Protein AF-A0A915MQV3-F1 (afdb_monomer)

Nearest PDB structures (foldseek):
  8esq-assembly1_q  TM=9.811E-01  e=3.524E-06  Schizosaccharomyces pombe
  8esr-assembly1_q  TM=9.750E-01  e=1.019E-05  Schizosaccharomyces pombe
  7r6k-assembly1_q  TM=9.744E-01  e=4.510E-05  Saccharomyces cerevisiae BY4741
  8fkv-assembly1_SY  TM=9.832E-01  e=6.898E-05  Homo sapiens

Solvent-accessible surface area (backbone atoms only — not comparable to full-atom values): 4399 Å² total; per-residue (Å²): 143,79,71,64,61,45,67,46,79,56,44,96,91,45,96,80,46,66,40,75,80,48,56,84,50,67,71,86,72,34,71,51,35,75,70,62,76,53,81,93,75,62,77,75,72,47,51,64,57,63,72,63,58,81,58,92,92,62,87,86,80,85,132

Secondary structure (DSSP, 8-state):
--SSEEEEE--TT-SS-EEEEEESS-GGGSHHHHTTS-----GGGGHHHHHH---TT------

Organism: Meloidogyne javanica (NCBI:txid6303)

pLDDT: mean 86.83, std 9.39, range [49.75, 95.56]

Mean predicted aligned error: 5.4 Å

Sequence (63 aa):
IARGMNVDPAAKWTKVGLIVYDSQVPVGATPEYLAGHYILQGLSSFLPVMALAPQPNERILVS

Foldseek 3Di:
DCQVWDWDAPDPLDPPDIDTPDGPDDPCPDPCNVVVVDDDDDPVVVVVVSVVVDDPPDDDDDD

Structure (mmCIF, N/CA/C/O backbone):
data_AF-A0A915MQV3-F1
#
_entry.id   AF-A0A915MQV3-F1
#
loop_
_atom_site.group_PDB
_atom_site.id
_atom_site.type_symbol
_atom_site.label_atom_id
_atom_site.label_alt_id
_atom_site.label_comp_id
_atom_site.label_asym_id
_atom_site.label_entity_id
_atom_site.label_seq_id
_atom_site.pdbx_PDB_ins_code
_atom_site.Cartn_x
_atom_site.Cartn_y
_atom_site.Cartn_z
_atom_site.occupancy
_atom_site.B_iso_or_equiv
_atom_site.auth_seq_id
_atom_site.auth_comp_id
_atom_site.auth_asym_id
_atom_site.auth_atom_id
_atom_site.pdbx_PDB_model_num
ATOM 1 N N . ILE A 1 1 ? -3.453 -2.371 -19.920 1.00 49.75 1 ILE A N 1
ATOM 2 C CA . ILE A 1 1 ? -2.674 -2.248 -18.664 1.00 49.75 1 ILE A CA 1
ATOM 3 C C . ILE A 1 1 ? -1.766 -3.466 -18.586 1.00 49.75 1 ILE A C 1
ATOM 5 O O . ILE A 1 1 ? -2.145 -4.482 -18.035 1.00 49.75 1 ILE A O 1
ATOM 9 N N . ALA A 1 2 ? -0.633 -3.432 -19.274 1.00 51.22 2 ALA A N 1
ATOM 10 C CA . ALA A 1 2 ? 0.351 -4.509 -19.218 1.00 51.22 2 ALA A CA 1
ATOM 11 C C . ALA A 1 2 ? 1.706 -3.872 -19.515 1.00 51.22 2 ALA A C 1
ATOM 13 O O . ALA A 1 2 ? 2.208 -3.938 -20.630 1.00 51.22 2 ALA A O 1
ATOM 14 N N . ARG A 1 3 ? 2.263 -3.159 -18.531 1.00 59.94 3 ARG A N 1
ATOM 15 C CA . ARG A 1 3 ? 3.607 -2.568 -18.639 1.00 59.94 3 ARG A CA 1
ATOM 16 C C . ARG A 1 3 ? 4.724 -3.585 -18.361 1.00 59.94 3 ARG A C 1
ATOM 18 O O . ARG A 1 3 ? 5.794 -3.206 -17.908 1.00 59.94 3 ARG A O 1
ATOM 25 N N . GLY A 1 4 ? 4.454 -4.875 -18.576 1.00 66.62 4 GLY A N 1
ATOM 26 C CA . GLY A 1 4 ? 5.408 -5.941 -18.269 1.00 66.62 4 GLY A CA 1
ATOM 27 C C . GLY A 1 4 ? 5.796 -6.001 -16.788 1.00 66.62 4 GLY A C 1
ATOM 28 O O . GLY A 1 4 ? 6.931 -6.340 -16.483 1.00 66.62 4 GLY A O 1
ATOM 29 N N . MET A 1 5 ? 4.888 -5.624 -15.880 1.00 80.00 5 MET A N 1
ATOM 30 C CA . MET A 1 5 ? 5.107 -5.779 -14.441 1.00 80.00 5 MET A CA 1
ATOM 31 C C . MET A 1 5 ? 4.713 -7.191 -14.024 1.00 80.00 5 MET A C 1
ATOM 33 O O . MET A 1 5 ? 3.570 -7.596 -14.244 1.00 80.00 5 MET A O 1
ATOM 37 N N . ASN A 1 6 ? 5.651 -7.917 -13.421 1.00 86.31 6 ASN A N 1
ATOM 38 C CA . ASN A 1 6 ? 5.375 -9.203 -12.801 1.00 86.31 6 ASN A CA 1
ATOM 39 C C . ASN A 1 6 ? 4.884 -8.965 -11.368 1.00 86.31 6 ASN A C 1
ATOM 41 O O . ASN A 1 6 ? 5.666 -8.530 -10.515 1.00 86.31 6 ASN A O 1
ATOM 45 N N . VAL A 1 7 ? 3.589 -9.190 -11.132 1.00 87.25 7 VAL A N 1
ATOM 46 C CA . VAL A 1 7 ? 2.924 -8.884 -9.861 1.00 87.25 7 VAL A CA 1
ATOM 47 C C . VAL A 1 7 ? 2.103 -10.057 -9.352 1.00 87.25 7 VAL A C 1
ATOM 49 O O . VAL A 1 7 ? 1.348 -10.649 -10.116 1.00 87.25 7 VAL A O 1
ATOM 52 N N . ASP A 1 8 ? 2.191 -10.312 -8.047 1.00 89.44 8 ASP A N 1
ATOM 53 C CA . ASP A 1 8 ? 1.353 -11.287 -7.345 1.00 89.44 8 ASP A CA 1
ATOM 54 C C . ASP A 1 8 ? 0.700 -10.667 -6.100 1.00 89.44 8 ASP A C 1
ATOM 56 O O . ASP A 1 8 ? 1.223 -9.703 -5.527 1.00 89.44 8 ASP A O 1
ATOM 60 N N . PRO A 1 9 ? -0.434 -11.217 -5.628 1.00 89.19 9 PRO A N 1
ATOM 61 C CA . PRO A 1 9 ? -1.004 -10.855 -4.337 1.00 89.19 9 PRO A CA 1
ATOM 62 C C . PRO A 1 9 ? 0.004 -11.056 -3.202 1.00 89.19 9 PRO A C 1
ATOM 64 O O . PRO A 1 9 ? 0.586 -12.129 -3.053 1.00 89.19 9 PRO A O 1
ATOM 67 N N . ALA A 1 10 ? 0.177 -10.037 -2.362 1.00 87.12 10 ALA A N 1
ATOM 68 C CA . ALA A 1 10 ? 1.233 -10.038 -1.358 1.00 87.12 10 ALA A CA 1
ATOM 69 C C . ALA A 1 10 ? 1.023 -11.056 -0.231 1.00 87.12 10 ALA A C 1
ATOM 71 O O . ALA A 1 10 ? 1.965 -11.712 0.208 1.00 87.12 10 ALA A O 1
ATOM 72 N N . ALA A 1 11 ? -0.204 -11.156 0.285 1.00 83.56 11 ALA A N 1
ATOM 73 C CA . ALA A 1 11 ? -0.542 -12.090 1.350 1.00 83.56 11 ALA A CA 1
ATOM 74 C C . ALA A 1 11 ? -2.056 -12.287 1.461 1.00 83.56 11 ALA A C 1
ATOM 76 O O . ALA A 1 11 ? -2.831 -11.382 1.168 1.00 83.56 11 ALA A O 1
ATOM 77 N N . LYS A 1 12 ? -2.488 -13.439 1.992 1.00 83.31 12 LYS A N 1
ATOM 78 C CA . LYS A 1 12 ? -3.919 -13.770 2.168 1.00 83.31 12 LYS A CA 1
ATOM 79 C C . LYS A 1 12 ? -4.682 -12.791 3.075 1.00 83.31 12 LYS A C 1
ATOM 81 O O . LYS A 1 12 ? -5.899 -12.698 2.973 1.00 83.31 12 LYS A O 1
ATOM 86 N N . TRP A 1 13 ? -3.985 -12.094 3.973 1.00 80.94 13 TRP A N 1
ATOM 87 C CA . TRP A 1 13 ? -4.581 -11.171 4.945 1.00 80.94 13 TRP A CA 1
ATOM 88 C C . TRP A 1 13 ? -4.801 -9.753 4.400 1.00 80.94 13 TRP A C 1
ATOM 90 O O . TRP A 1 13 ? -5.463 -8.953 5.055 1.00 80.94 13 TRP A O 1
ATOM 100 N N . THR A 1 14 ? -4.285 -9.427 3.210 1.00 83.25 14 THR A N 1
ATOM 101 C CA . THR A 1 14 ? -4.514 -8.131 2.560 1.00 83.25 14 THR A CA 1
ATOM 102 C C . THR A 1 14 ? -5.190 -8.314 1.211 1.00 83.25 14 THR A C 1
ATOM 104 O O . THR A 1 14 ? -4.785 -9.138 0.399 1.00 83.25 14 THR A O 1
ATOM 107 N N . LYS A 1 15 ? -6.235 -7.521 0.962 1.00 83.19 15 LYS A N 1
ATOM 108 C CA . LYS A 1 15 ? -6.940 -7.503 -0.328 1.00 83.19 15 LYS A CA 1
ATOM 109 C C . LYS A 1 15 ? -6.301 -6.549 -1.343 1.00 83.19 15 LYS A C 1
ATOM 111 O O . LYS A 1 15 ? -6.673 -6.586 -2.507 1.00 83.19 15 LYS A O 1
ATOM 116 N N . VAL A 1 16 ? -5.388 -5.682 -0.894 1.00 89.31 16 VAL A N 1
ATOM 117 C CA . VAL A 1 16 ? -4.834 -4.569 -1.691 1.00 89.31 16 VAL A CA 1
ATOM 118 C C . VAL A 1 16 ? -3.323 -4.661 -1.899 1.00 89.31 16 VAL A C 1
ATOM 120 O O . VAL A 1 16 ? -2.778 -3.960 -2.744 1.00 89.31 16 VAL A O 1
ATOM 123 N N . GLY A 1 17 ? -2.629 -5.507 -1.134 1.00 90.19 17 GLY A N 1
ATOM 124 C CA . GLY A 1 17 ? -1.185 -5.669 -1.265 1.00 90.19 17 GLY A CA 1
AT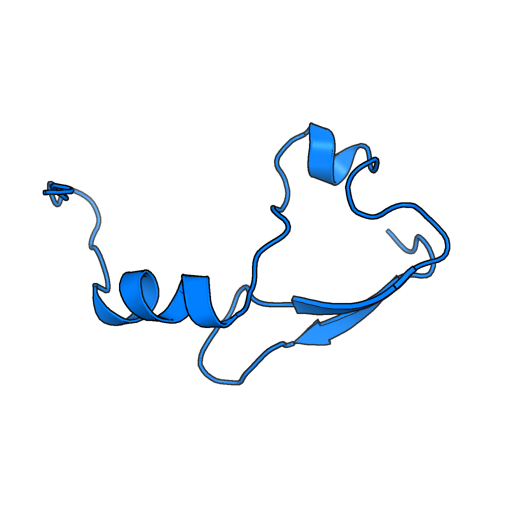OM 125 C C . GLY A 1 17 ? -0.811 -6.458 -2.512 1.00 90.19 17 GLY A C 1
ATOM 126 O O . GLY A 1 17 ? -1.274 -7.584 -2.691 1.00 90.19 17 GLY A O 1
ATOM 127 N N . LEU A 1 18 ? 0.081 -5.888 -3.320 1.00 91.12 18 LEU A N 1
ATOM 128 C CA . LEU A 1 18 ? 0.721 -6.537 -4.460 1.00 91.12 18 LEU A CA 1
ATOM 129 C C . LEU A 1 18 ? 2.239 -6.521 -4.253 1.00 91.12 18 LEU A C 1
ATOM 131 O O . LEU A 1 18 ? 2.794 -5.505 -3.833 1.00 91.12 18 LEU A O 1
ATOM 135 N N . ILE A 1 19 ? 2.905 -7.635 -4.547 1.00 91.06 19 ILE A N 1
ATOM 136 C CA . ILE A 1 19 ? 4.366 -7.713 -4.629 1.00 91.06 19 ILE A CA 1
ATOM 137 C C . ILE A 1 19 ? 4.743 -7.564 -6.095 1.00 91.06 19 ILE A C 1
ATOM 139 O O . ILE A 1 19 ? 4.248 -8.306 -6.937 1.00 91.06 19 ILE A O 1
ATOM 143 N N . VAL A 1 20 ? 5.626 -6.612 -6.388 1.00 89.81 20 VAL A N 1
ATOM 144 C CA . VAL A 1 20 ? 6.243 -6.466 -7.709 1.00 89.81 20 VAL A CA 1
ATOM 145 C C . VAL A 1 20 ? 7.595 -7.172 -7.670 1.00 89.81 20 VAL A C 1
ATOM 147 O O . VAL A 1 20 ? 8.467 -6.766 -6.904 1.00 89.81 20 VAL A O 1
ATOM 150 N N . TYR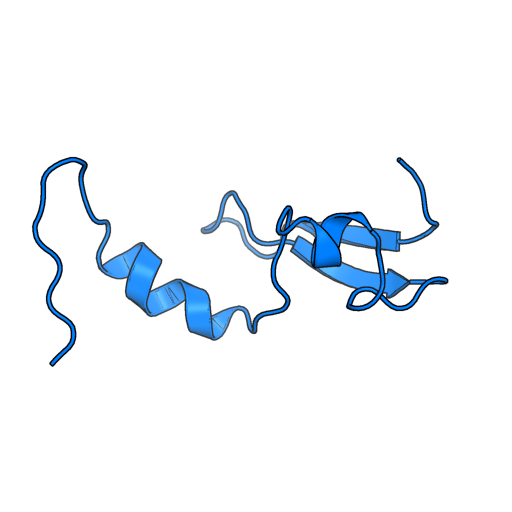 A 1 21 ? 7.765 -8.223 -8.471 1.00 89.19 21 TYR A N 1
ATOM 151 C CA . TYR A 1 21 ? 9.038 -8.948 -8.571 1.00 89.19 21 TYR A CA 1
ATOM 152 C C . TYR A 1 21 ? 9.988 -8.301 -9.570 1.00 89.19 21 TYR A C 1
ATOM 154 O O . TYR A 1 21 ? 11.179 -8.180 -9.304 1.00 89.19 21 TYR A O 1
ATOM 162 N N . ASP A 1 22 ? 9.446 -7.902 -10.718 1.00 86.12 22 ASP A N 1
ATOM 163 C CA . ASP A 1 22 ? 10.198 -7.267 -11.789 1.00 86.12 22 ASP A CA 1
ATOM 164 C C . ASP A 1 22 ? 9.305 -6.303 -12.574 1.00 86.12 22 ASP A C 1
ATOM 166 O O . ASP A 1 22 ? 8.082 -6.478 -12.657 1.00 86.12 22 ASP A O 1
ATOM 170 N N . SER A 1 23 ? 9.923 -5.266 -13.131 1.00 86.50 23 SER A N 1
ATOM 171 C CA . SER A 1 23 ? 9.244 -4.261 -13.938 1.00 86.50 23 SER A CA 1
ATOM 172 C C . SER A 1 23 ? 10.196 -3.638 -14.952 1.00 86.50 23 SER A C 1
ATOM 174 O O . SER A 1 23 ? 11.223 -3.069 -14.592 1.00 86.50 23 SER A O 1
ATOM 176 N N . GLN A 1 24 ? 9.786 -3.639 -16.221 1.00 85.75 24 GLN A N 1
ATOM 177 C CA . GLN A 1 24 ? 10.510 -2.953 -17.299 1.00 85.75 24 GLN A CA 1
ATOM 178 C C . GLN A 1 24 ? 10.444 -1.423 -17.191 1.00 85.75 24 GLN A C 1
ATOM 180 O O . GLN A 1 24 ? 11.238 -0.718 -17.810 1.00 85.75 24 GLN A O 1
ATOM 185 N N . VAL A 1 25 ? 9.481 -0.901 -16.428 1.00 86.19 25 VAL A N 1
ATOM 186 C CA . VAL A 1 25 ? 9.309 0.535 -16.193 1.00 86.19 25 VAL A CA 1
ATOM 187 C C . VAL A 1 25 ? 9.557 0.878 -14.724 1.00 86.19 25 VAL A C 1
ATOM 189 O O . VAL A 1 25 ? 9.191 0.096 -13.844 1.00 86.19 25 VAL A O 1
ATOM 192 N N . PRO A 1 26 ? 10.114 2.055 -14.403 1.00 87.94 26 PRO A N 1
ATOM 193 C CA . PRO A 1 26 ? 10.270 2.459 -13.011 1.00 87.94 26 PRO A CA 1
ATOM 194 C C . PRO A 1 26 ? 8.897 2.620 -12.341 1.00 87.94 26 PRO A C 1
ATOM 196 O O . PRO A 1 26 ? 8.121 3.507 -12.698 1.00 87.94 26 PRO A O 1
ATOM 199 N N . VAL A 1 27 ? 8.587 1.765 -11.360 1.00 89.56 27 VAL A N 1
ATOM 200 C CA . VAL A 1 27 ? 7.242 1.665 -10.758 1.00 89.56 27 VAL A CA 1
ATOM 201 C C . VAL A 1 27 ? 6.809 2.968 -10.072 1.00 89.56 27 VAL A C 1
ATOM 203 O O . VAL A 1 27 ? 5.626 3.300 -10.088 1.00 89.56 27 VAL A O 1
ATOM 206 N N . GLY A 1 28 ? 7.762 3.727 -9.521 1.00 89.38 28 GLY A N 1
ATOM 207 C CA . GLY A 1 28 ? 7.534 5.035 -8.892 1.00 89.38 28 GLY A CA 1
ATOM 208 C C . GLY A 1 28 ? 7.522 6.231 -9.855 1.00 89.38 28 GLY A C 1
ATOM 209 O O . GLY A 1 28 ? 7.395 7.364 -9.408 1.00 89.38 28 GLY A O 1
ATOM 210 N N . ALA A 1 29 ? 7.678 6.007 -11.162 1.00 89.94 29 ALA A N 1
ATOM 211 C CA . ALA A 1 29 ? 7.612 7.059 -12.184 1.00 89.94 29 ALA A CA 1
ATOM 212 C C . ALA A 1 29 ? 6.494 6.809 -13.207 1.00 89.94 29 ALA A C 1
ATOM 214 O O . ALA A 1 29 ? 6.438 7.450 -14.256 1.00 89.94 29 ALA A O 1
ATOM 215 N N . THR A 1 30 ? 5.606 5.855 -12.933 1.00 90.56 30 THR A N 1
ATOM 216 C CA . THR A 1 30 ? 4.450 5.611 -13.789 1.00 90.56 30 THR A CA 1
ATOM 217 C C . THR A 1 30 ? 3.422 6.740 -13.630 1.00 90.56 30 THR A C 1
ATOM 219 O O . THR A 1 30 ? 3.243 7.266 -1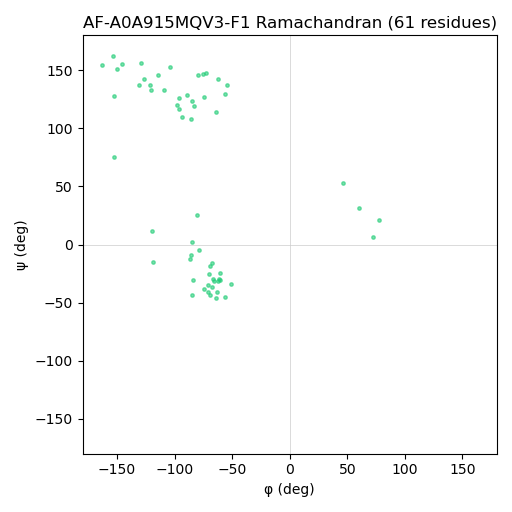2.529 1.00 90.56 30 THR A O 1
ATOM 222 N N . PRO A 1 31 ? 2.680 7.092 -14.693 1.00 90.62 31 PRO A N 1
ATOM 223 C CA . PRO A 1 31 ? 1.528 7.983 -14.593 1.00 90.62 31 PRO A CA 1
ATOM 224 C C . PRO A 1 31 ? 0.522 7.581 -13.507 1.00 90.62 31 PRO A C 1
ATOM 226 O O . PRO A 1 31 ? -0.062 8.444 -12.877 1.00 90.62 31 PRO A O 1
ATOM 229 N N . GLU A 1 32 ? 0.336 6.287 -13.258 1.00 91.25 32 GLU A N 1
ATOM 230 C CA . GLU A 1 32 ? -0.575 5.737 -12.255 1.00 91.25 32 GLU A CA 1
ATOM 231 C C . GLU A 1 32 ? -0.070 5.992 -10.832 1.00 91.25 32 GLU A C 1
ATOM 233 O O . GLU A 1 32 ? -0.859 6.361 -9.966 1.00 91.25 32 GLU A O 1
ATO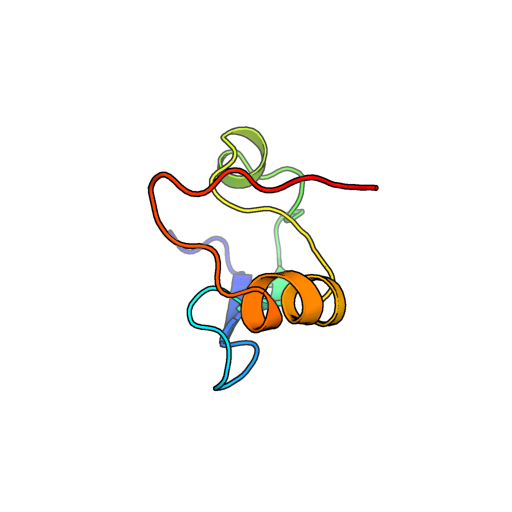M 238 N N . TYR A 1 33 ? 1.239 5.853 -10.596 1.00 92.25 33 TYR A N 1
ATOM 239 C CA . TYR A 1 33 ? 1.849 6.245 -9.327 1.00 92.25 33 TYR A CA 1
ATOM 240 C C . TYR A 1 33 ? 1.717 7.755 -9.109 1.00 92.25 33 TYR A C 1
ATOM 242 O O . TYR A 1 33 ? 1.282 8.195 -8.048 1.00 92.25 33 TYR A O 1
ATOM 250 N N . LEU A 1 34 ? 2.015 8.555 -10.139 1.00 91.50 34 LEU A N 1
ATOM 251 C CA . LEU A 1 34 ? 1.914 10.017 -10.077 1.00 91.50 34 LEU A CA 1
ATOM 252 C C . LEU A 1 34 ? 0.464 10.512 -9.931 1.00 91.50 34 LEU A C 1
ATOM 254 O O . LEU A 1 34 ? 0.233 11.542 -9.306 1.00 91.50 34 LEU A O 1
ATOM 258 N N . ALA A 1 35 ? -0.509 9.772 -10.464 1.00 94.75 35 ALA A N 1
ATOM 259 C CA . ALA A 1 35 ? -1.938 10.024 -10.285 1.00 94.75 35 ALA A CA 1
ATOM 260 C C . ALA A 1 35 ? -2.474 9.533 -8.926 1.00 94.75 35 ALA A C 1
ATOM 262 O O . ALA A 1 35 ? -3.645 9.748 -8.621 1.00 94.75 35 ALA A O 1
ATOM 263 N N . GLY A 1 36 ? -1.647 8.866 -8.111 1.00 93.19 36 GLY A N 1
ATOM 264 C CA . GLY A 1 36 ? -2.032 8.368 -6.790 1.00 93.19 36 GLY A CA 1
ATOM 265 C C . GLY A 1 36 ? -2.868 7.086 -6.811 1.00 93.19 36 GLY A C 1
ATOM 266 O O . GLY A 1 36 ? -3.553 6.793 -5.834 1.00 93.19 36 GLY A O 1
ATOM 267 N N . HIS A 1 37 ? -2.831 6.302 -7.893 1.00 93.06 37 HIS A N 1
ATOM 268 C CA . HIS A 1 37 ? -3.568 5.033 -7.973 1.00 93.06 37 HIS A CA 1
ATOM 269 C C . HIS A 1 37 ? -2.988 3.949 -7.056 1.00 93.06 37 HIS A C 1
ATOM 271 O O . HIS A 1 37 ? -3.698 3.025 -6.665 1.00 93.06 37 HIS A O 1
ATOM 277 N N . TYR A 1 38 ? -1.699 4.034 -6.730 1.00 92.75 38 TYR A N 1
ATOM 278 C CA . TYR A 1 38 ? -1.037 3.151 -5.777 1.00 92.75 38 TYR A CA 1
ATOM 279 C C . TYR A 1 38 ? 0.170 3.851 -5.146 1.00 92.75 38 TYR A C 1
ATOM 281 O O . TYR A 1 38 ? 0.696 4.821 -5.688 1.00 92.75 38 TYR A O 1
ATOM 289 N N . ILE A 1 39 ? 0.636 3.322 -4.015 1.00 94.06 39 ILE A N 1
ATOM 290 C CA . ILE A 1 39 ? 1.804 3.813 -3.279 1.00 94.06 39 ILE A CA 1
ATOM 291 C C . ILE A 1 39 ? 2.784 2.657 -3.041 1.00 94.06 39 ILE A C 1
ATOM 293 O O . ILE A 1 39 ? 2.370 1.522 -2.807 1.00 94.06 39 ILE A O 1
ATOM 297 N N . LEU A 1 40 ? 4.088 2.932 -3.115 1.00 92.25 40 LEU A N 1
ATOM 298 C CA . LEU A 1 40 ? 5.130 1.947 -2.822 1.00 92.25 40 LEU A CA 1
ATOM 299 C C . LEU A 1 40 ? 5.364 1.889 -1.312 1.00 92.25 40 LEU A C 1
ATOM 301 O O . LEU A 1 40 ? 5.740 2.891 -0.706 1.00 92.25 40 LEU A O 1
ATOM 305 N N . GLN A 1 41 ? 5.135 0.728 -0.701 1.00 91.94 41 GLN A N 1
ATOM 306 C CA . GLN A 1 41 ? 5.252 0.527 0.744 1.00 91.94 41 GLN A CA 1
ATOM 307 C C . GLN A 1 41 ? 5.752 -0.884 1.065 1.00 91.94 41 GLN A C 1
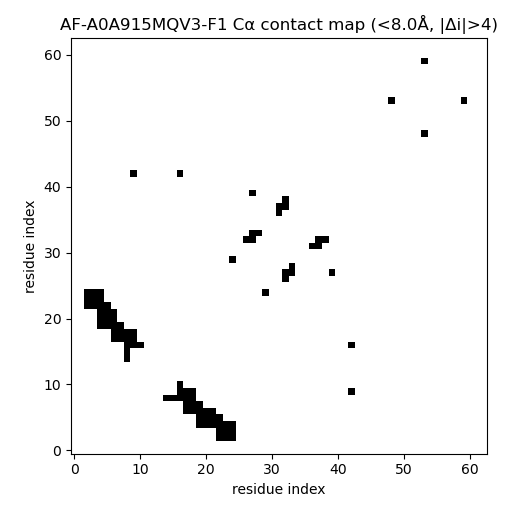ATOM 309 O O . GLN A 1 41 ? 5.570 -1.818 0.284 1.00 91.94 41 GLN A O 1
ATOM 314 N N . GLY A 1 42 ? 6.366 -1.046 2.238 1.00 90.56 42 GLY A N 1
ATOM 315 C CA . GLY A 1 42 ? 6.669 -2.369 2.779 1.00 90.56 42 GLY A CA 1
ATOM 316 C C . GLY A 1 42 ? 5.409 -3.041 3.329 1.00 90.56 42 GLY A C 1
ATOM 317 O O . GLY A 1 42 ? 4.545 -2.377 3.899 1.00 90.56 42 GLY A O 1
ATOM 318 N N . LEU A 1 43 ? 5.319 -4.372 3.229 1.00 87.81 43 LEU A N 1
ATOM 319 C CA . LEU A 1 43 ? 4.159 -5.123 3.739 1.00 87.81 43 LEU A CA 1
ATOM 320 C C . LEU A 1 43 ? 3.952 -4.956 5.249 1.00 87.81 43 LEU A C 1
ATOM 322 O O . LEU A 1 43 ? 2.818 -4.968 5.722 1.00 87.81 43 LEU A O 1
ATOM 326 N N . SER A 1 44 ? 5.030 -4.756 6.010 1.00 89.06 44 SER A N 1
ATOM 327 C CA . SER A 1 44 ? 4.962 -4.497 7.451 1.00 89.06 44 SER A CA 1
ATOM 328 C C . SER A 1 44 ? 4.201 -3.212 7.786 1.00 89.06 44 SER A C 1
ATOM 330 O O . SER A 1 44 ? 3.538 -3.160 8.819 1.00 89.06 44 SER A O 1
ATOM 332 N N . SER A 1 45 ? 4.216 -2.208 6.904 1.00 90.69 45 SER A N 1
ATOM 333 C CA . SER A 1 45 ? 3.486 -0.950 7.092 1.00 90.69 45 SER A CA 1
ATOM 334 C C . SER A 1 45 ? 1.965 -1.126 7.043 1.00 90.69 45 SER A C 1
ATOM 336 O O . SER A 1 45 ? 1.243 -0.240 7.489 1.00 90.69 45 SER A O 1
ATOM 338 N N . PHE A 1 46 ? 1.460 -2.255 6.531 1.00 89.06 46 PHE A N 1
ATOM 339 C CA . PHE A 1 46 ? 0.019 -2.505 6.439 1.00 89.06 46 PHE A CA 1
ATOM 340 C C . PHE A 1 46 ? -0.542 -3.052 7.752 1.00 89.06 46 PHE A C 1
ATOM 342 O O . PHE A 1 46 ? -1.700 -2.799 8.079 1.00 89.06 46 PHE A O 1
ATOM 349 N N . LEU A 1 47 ? 0.269 -3.795 8.512 1.00 89.62 47 LEU A N 1
ATOM 350 C CA . LEU A 1 47 ? -0.185 -4.514 9.703 1.00 89.62 47 LEU A CA 1
ATOM 351 C C . LEU A 1 47 ? -0.856 -3.600 10.742 1.00 89.62 47 LEU A C 1
ATOM 353 O O . LEU A 1 47 ? -1.941 -3.964 11.193 1.00 89.62 47 LEU A O 1
ATOM 357 N N . PRO A 1 48 ? -0.310 -2.414 11.089 1.00 90.38 48 PRO A N 1
ATOM 358 C CA . PRO A 1 48 ? -0.932 -1.558 12.097 1.00 90.38 48 PRO A CA 1
ATOM 359 C C . PRO A 1 48 ? -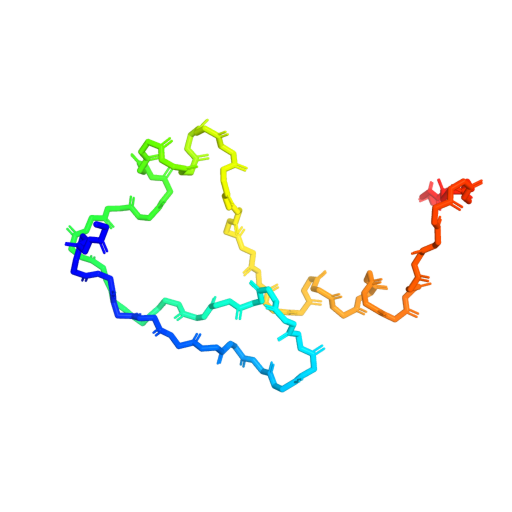2.321 -1.064 11.681 1.00 90.38 48 PRO A C 1
ATOM 361 O O . PRO A 1 48 ? -3.240 -1.070 12.491 1.00 90.38 48 PRO A O 1
ATOM 364 N N . VAL A 1 49 ? -2.500 -0.685 10.411 1.00 88.50 49 VAL A N 1
ATOM 365 C CA . VAL A 1 49 ? -3.775 -0.145 9.908 1.00 88.50 49 VAL A CA 1
ATOM 366 C C . VAL A 1 49 ? -4.817 -1.251 9.737 1.00 88.50 49 VAL A C 1
ATOM 368 O O . VAL A 1 49 ? -5.987 -1.055 10.058 1.00 88.50 49 VAL A O 1
ATOM 371 N N . MET A 1 50 ? -4.394 -2.433 9.283 1.00 87.50 50 MET A N 1
ATOM 372 C CA . MET A 1 50 ? -5.282 -3.593 9.161 1.00 87.50 50 MET A CA 1
ATOM 373 C C . MET A 1 50 ? -5.730 -4.105 10.534 1.00 87.50 50 MET A C 1
ATOM 375 O O . MET A 1 50 ? -6.883 -4.499 10.682 1.00 87.50 50 MET A O 1
ATOM 379 N N . ALA A 1 51 ? -4.845 -4.069 11.538 1.00 88.31 51 ALA A N 1
ATOM 380 C CA . ALA A 1 51 ? -5.180 -4.411 12.919 1.00 88.31 51 ALA A CA 1
ATOM 381 C C . ALA A 1 51 ? -6.078 -3.356 13.585 1.00 88.31 51 ALA A C 1
ATOM 383 O O . ALA A 1 51 ? -6.946 -3.718 14.373 1.00 88.31 51 ALA A O 1
ATOM 384 N N . LEU A 1 52 ? -5.893 -2.071 13.254 1.00 90.88 52 LEU A N 1
ATOM 385 C CA . LEU A 1 52 ? -6.742 -0.979 13.737 1.00 90.88 52 LEU A CA 1
ATOM 386 C C . LEU A 1 52 ? -8.181 -1.080 13.206 1.00 90.88 52 LEU A C 1
ATOM 388 O O . LEU A 1 52 ? -9.101 -0.676 13.906 1.00 90.88 52 LEU A O 1
ATOM 392 N N . ALA A 1 53 ? -8.373 -1.625 11.998 1.00 91.44 53 ALA A N 1
ATOM 393 C CA . ALA A 1 53 ? -9.681 -1.866 11.376 1.00 91.44 53 ALA A CA 1
ATOM 394 C C . ALA A 1 53 ? -10.661 -0.666 11.468 1.00 91.44 53 ALA A C 1
ATOM 396 O O . ALA A 1 53 ? -11.796 -0.840 11.926 1.00 91.44 53 ALA A O 1
ATOM 397 N N . PRO A 1 54 ? -10.246 0.542 11.030 1.00 92.31 54 PRO A N 1
ATOM 398 C CA . PRO A 1 54 ? -11.036 1.759 11.198 1.00 92.31 54 PRO A CA 1
ATOM 399 C C . PRO A 1 54 ? -12.376 1.672 10.461 1.00 92.31 54 PRO A C 1
ATOM 401 O O . PRO A 1 54 ? -12.451 1.143 9.347 1.00 92.31 54 PRO A O 1
ATOM 404 N N . GLN A 1 55 ? -13.422 2.230 11.065 1.00 95.31 55 GLN A N 1
ATOM 405 C CA . GLN A 1 55 ? -14.765 2.276 10.491 1.00 95.31 55 GLN A CA 1
ATOM 406 C C . GLN A 1 55 ? -15.111 3.671 9.948 1.00 95.31 55 GLN A C 1
ATOM 408 O O . GLN A 1 55 ? -14.596 4.688 10.424 1.00 95.31 55 GLN A O 1
ATOM 413 N N . PRO A 1 56 ? -16.006 3.762 8.946 1.00 93.88 56 PRO A N 1
ATOM 414 C CA . PRO A 1 56 ? -16.514 5.047 8.483 1.00 93.88 56 PRO A CA 1
ATOM 415 C C . PRO A 1 56 ? -17.107 5.866 9.637 1.00 93.88 56 PRO A C 1
ATOM 417 O O . PRO A 1 56 ? -17.872 5.344 10.446 1.00 93.88 56 PRO A O 1
ATOM 420 N N . ASN A 1 57 ? -16.810 7.167 9.659 1.00 94.75 57 ASN A N 1
ATOM 421 C CA . ASN A 1 57 ? -17.224 8.133 10.689 1.00 94.75 57 ASN A CA 1
ATOM 422 C C . ASN A 1 57 ? -16.512 8.013 12.051 1.00 94.75 57 ASN A C 1
ATOM 424 O O . ASN A 1 57 ? -16.859 8.750 12.975 1.00 94.75 57 ASN A O 1
ATOM 428 N N . GLU A 1 58 ? -15.495 7.158 12.187 1.00 95.56 58 GLU A N 1
ATOM 429 C CA . GLU A 1 58 ? -14.616 7.176 13.359 1.00 95.56 58 GLU A CA 1
ATOM 430 C C . GLU A 1 58 ? -13.556 8.278 13.255 1.00 95.56 58 GLU A C 1
ATOM 432 O O . GLU A 1 58 ? -13.035 8.590 12.181 1.00 95.56 58 GLU A O 1
ATOM 437 N N . ARG A 1 59 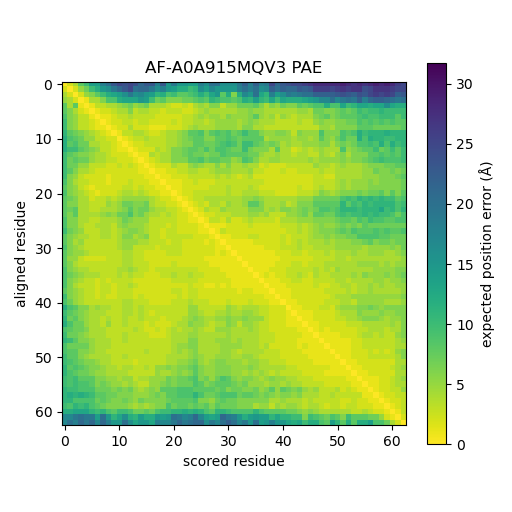? -13.1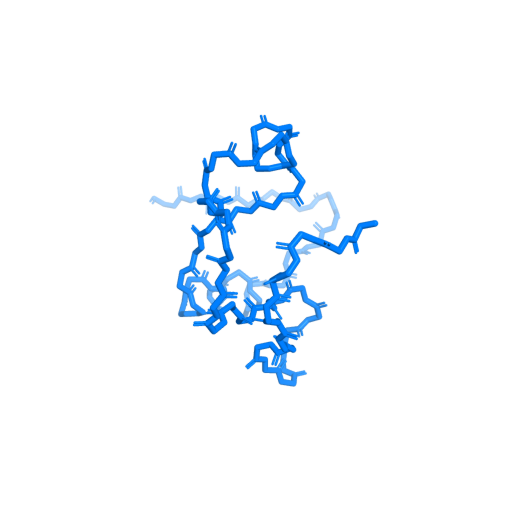97 8.861 14.404 1.00 92.94 59 ARG A N 1
ATOM 438 C CA . ARG A 1 59 ? -12.071 9.790 14.503 1.00 92.94 59 ARG A CA 1
ATOM 439 C C . ARG A 1 59 ? -10.820 9.023 14.909 1.00 92.94 59 ARG A C 1
ATOM 441 O O . ARG A 1 59 ? -10.690 8.622 16.061 1.00 92.94 59 ARG A O 1
ATOM 448 N N . ILE A 1 60 ? -9.881 8.890 13.980 1.00 91.25 60 ILE A N 1
ATOM 449 C CA . ILE A 1 60 ? -8.566 8.306 14.250 1.00 91.25 60 ILE A CA 1
ATOM 450 C C . ILE A 1 60 ? -7.609 9.416 14.686 1.00 91.25 60 ILE A C 1
ATOM 452 O O . ILE A 1 60 ? -7.495 10.448 14.023 1.00 91.25 60 ILE A O 1
ATOM 456 N N . LEU A 1 61 ? -6.937 9.214 15.816 1.00 90.06 61 LEU A N 1
ATOM 457 C CA . LEU A 1 61 ? -5.891 10.102 16.312 1.00 90.06 61 LEU A CA 1
ATOM 458 C C . LEU A 1 61 ? -4.549 9.390 16.176 1.00 90.06 61 LEU A C 1
ATOM 460 O O . LEU A 1 61 ? -4.416 8.230 16.558 1.00 90.06 61 LEU A O 1
ATOM 464 N N . VAL A 1 62 ? -3.565 10.098 15.637 1.00 76.88 62 VAL A N 1
ATOM 465 C CA . VAL A 1 62 ? -2.165 9.673 15.669 1.00 76.88 62 VAL A CA 1
ATOM 466 C C . VAL A 1 62 ? -1.536 10.417 16.842 1.00 76.88 62 VAL A C 1
ATOM 468 O O . VAL A 1 62 ? -1.639 11.644 16.885 1.00 76.88 62 VAL A O 1
ATOM 471 N N . SER A 1 63 ? -1.005 9.682 17.825 1.00 62.47 63 SER A N 1
ATOM 472 C CA . SER A 1 63 ? -0.329 10.269 18.994 1.00 62.47 63 SER A CA 1
ATOM 473 C C . SER A 1 63 ? 0.976 10.944 18.610 1.00 62.47 63 SER A C 1
ATOM 475 O O . SER A 1 63 ? 1.706 10.311 17.811 1.00 62.47 63 SER A O 1
#

InterPro domains:
  IPR001678 SAM-dependent methyltransferase RsmB-F/NOP2-type domain [PS51686] (1-63)
  IPR023267 RNA (C5-cytosine) methyltransferase [PTHR22807] (1-61)
  IPR029063 S-adenosyl-L-methionine-dependent methyltransferase superfamily [SSF53335] (15-61)

Radius of gyration: 14.38 Å; Cα contacts (8 Å, |Δi|>4): 47; chains: 1; bounding box: 28×2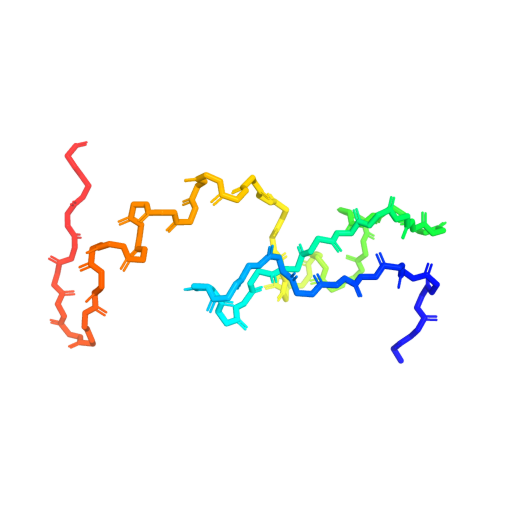4×38 Å